Protein AF-A0A968TY13-F1 (afdb_monomer_lite)

Foldseek 3Di:
DLCLVVDDLCVLLVHDPPDDLVSLVVSLVVLCVVLPLVVCVVPDPVSSVSSVVSNVSSVVSNVCRNDVVNVVVVVVVDDDDDDDDDDDDDD

Secondary structure (DSSP, 8-state):
--GGGTS-HHHHHT--TT--HHHHHHHHHHHHHHH-TTTTTTS-HHHHHHHHHHHHHHHHHHHHHH-HHHHHHHHHTS-------------

Structure (mmCIF, N/CA/C/O backbone):
data_AF-A0A968TY13-F1
#
_entry.id   AF-A0A968TY13-F1
#
loop_
_atom_site.group_PDB
_atom_site.id
_atom_site.type_symbol
_atom_site.label_atom_id
_atom_site.label_alt_id
_atom_site.label_comp_id
_atom_site.label_asym_id
_atom_site.label_entity_id
_atom_site.label_seq_id
_atom_site.pdbx_PDB_ins_code
_atom_site.Cartn_x
_atom_site.Cartn_y
_atom_site.Cartn_z
_atom_site.occupancy
_atom_site.B_iso_or_equiv
_atom_site.auth_seq_id
_atom_site.auth_comp_id
_atom_site.auth_asym_id
_atom_site.auth_atom_id
_atom_site.pdbx_PDB_model_num
ATOM 1 N N . MET A 1 1 ? -3.218 -1.563 -22.076 1.00 46.41 1 MET A N 1
ATOM 2 C CA . MET A 1 1 ? -4.189 -1.735 -20.979 1.00 46.41 1 MET A CA 1
ATOM 3 C C . MET A 1 1 ? -3.442 -1.545 -19.667 1.00 46.41 1 MET A C 1
ATOM 5 O O . MET A 1 1 ? -2.627 -2.382 -19.295 1.00 46.41 1 MET A O 1
ATOM 9 N N . LYS A 1 2 ? -3.548 -0.344 -19.084 1.00 5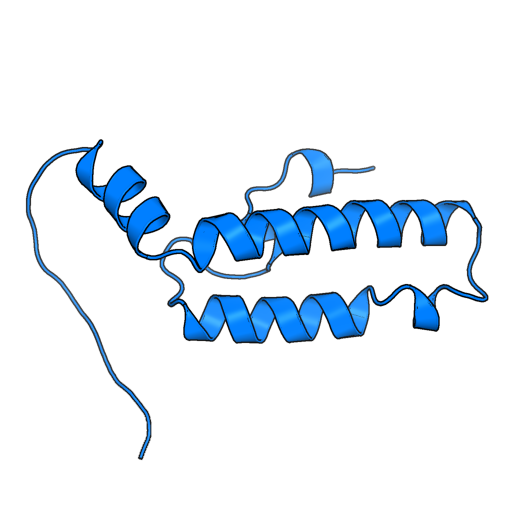5.25 2 LYS A N 1
ATOM 10 C CA . LYS A 1 2 ? -2.897 0.047 -17.819 1.00 55.25 2 LYS A CA 1
ATOM 11 C C . LYS A 1 2 ? -3.985 0.357 -16.796 1.00 55.25 2 LYS A C 1
ATOM 13 O O . LYS A 1 2 ? -4.059 1.429 -16.214 1.00 55.25 2 LYS A O 1
ATOM 18 N N . ASP A 1 3 ? -4.883 -0.599 -16.625 1.00 66.00 3 ASP A N 1
ATOM 19 C CA . ASP A 1 3 ? -6.147 -0.413 -15.906 1.00 66.00 3 ASP A CA 1
ATOM 20 C C . ASP A 1 3 ? -5.909 -0.219 -14.398 1.00 66.00 3 ASP A C 1
ATOM 22 O O . ASP A 1 3 ? -6.681 0.431 -13.696 1.00 66.00 3 ASP A O 1
ATOM 26 N N . PHE A 1 4 ? -4.759 -0.686 -13.900 1.00 71.06 4 PHE A N 1
ATOM 27 C CA . PHE A 1 4 ? -4.292 -0.467 -12.528 1.00 71.06 4 PHE A CA 1
ATOM 28 C C . PHE A 1 4 ? -3.946 0.995 -12.226 1.00 71.06 4 PHE A C 1
ATOM 30 O O . PHE A 1 4 ? -3.813 1.335 -11.051 1.00 71.06 4 PHE A O 1
ATOM 37 N N . GLU A 1 5 ? -3.840 1.859 -13.249 1.00 69.81 5 GLU A N 1
ATOM 38 C CA . GLU A 1 5 ? -3.725 3.312 -13.088 1.00 69.81 5 GLU A CA 1
ATOM 39 C C . GLU A 1 5 ? -5.066 3.989 -12.701 1.00 69.81 5 GLU A C 1
ATOM 41 O O . GLU A 1 5 ? -5.077 5.128 -12.241 1.00 69.81 5 GLU A O 1
ATOM 46 N N . GLN A 1 6 ? -6.204 3.300 -12.773 1.00 73.25 6 GLN A N 1
ATOM 47 C CA . GLN A 1 6 ? -7.503 3.852 -12.340 1.00 73.25 6 GLN A CA 1
ATOM 48 C C . GLN A 1 6 ? -8.169 3.030 -11.229 1.00 73.25 6 GLN A C 1
ATOM 50 O O . GLN A 1 6 ? -9.181 3.441 -10.673 1.00 73.25 6 GLN A O 1
ATOM 55 N N . LEU A 1 7 ? -7.583 1.884 -10.874 1.00 77.50 7 LEU A N 1
ATOM 56 C CA . LEU A 1 7 ? -8.081 1.005 -9.820 1.00 77.50 7 LEU A CA 1
ATOM 57 C C . LEU A 1 7 ? -7.906 1.618 -8.420 1.00 77.50 7 LEU A C 1
ATOM 59 O O . LEU A 1 7 ? -6.832 2.121 -8.082 1.00 77.50 7 LEU A O 1
ATOM 63 N N . ASP A 1 8 ? -8.954 1.497 -7.599 1.00 83.31 8 ASP A N 1
ATOM 64 C CA . ASP A 1 8 ? -8.936 1.779 -6.160 1.00 83.31 8 ASP A CA 1
ATOM 65 C C . ASP A 1 8 ? -7.748 1.101 -5.462 1.00 83.31 8 ASP A C 1
ATOM 67 O O . ASP A 1 8 ? -7.393 -0.038 -5.774 1.00 83.31 8 ASP A O 1
ATOM 71 N N . TYR A 1 9 ? -7.199 1.749 -4.431 1.00 82.81 9 TYR A N 1
ATOM 72 C CA . TYR A 1 9 ? -6.113 1.204 -3.606 1.00 82.81 9 TYR A CA 1
ATOM 73 C C . TYR A 1 9 ? -6.432 -0.174 -3.018 1.00 82.81 9 TYR A C 1
ATOM 75 O O . TYR A 1 9 ? -5.564 -1.044 -2.968 1.00 82.81 9 TYR A O 1
ATOM 83 N N . TYR A 1 10 ? -7.691 -0.399 -2.646 1.00 83.44 10 TYR A N 1
ATOM 84 C CA . TYR A 1 10 ? -8.176 -1.689 -2.165 1.00 83.44 10 TYR A CA 1
ATOM 85 C C . TYR A 1 10 ? -8.073 -2.771 -3.247 1.00 83.44 10 TYR A C 1
ATOM 87 O O . TYR A 1 10 ? -7.439 -3.802 -3.033 1.00 83.44 10 TYR A O 1
ATOM 95 N N . THR A 1 11 ? -8.589 -2.506 -4.448 1.00 83.56 11 THR A N 1
ATOM 96 C CA . THR A 1 11 ? -8.524 -3.443 -5.580 1.00 83.5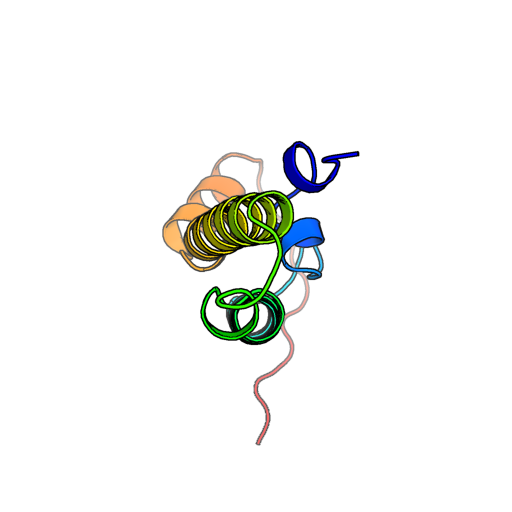6 11 THR A CA 1
ATOM 97 C C . THR A 1 11 ? -7.092 -3.646 -6.076 1.00 83.56 11 THR A C 1
ATOM 99 O O . THR A 1 11 ? -6.723 -4.746 -6.478 1.00 83.56 11 THR A O 1
ATOM 102 N N . LEU A 1 12 ? -6.258 -2.607 -5.995 1.00 85.38 12 LEU A N 1
ATOM 103 C CA . LEU A 1 12 ? -4.844 -2.650 -6.352 1.00 85.38 12 LEU A CA 1
ATOM 104 C C . LEU A 1 12 ? -4.045 -3.586 -5.430 1.00 85.38 12 LEU A C 1
ATOM 106 O O . LEU A 1 12 ? -3.226 -4.376 -5.905 1.00 85.38 12 LEU A O 1
ATOM 110 N N . LEU A 1 13 ? -4.298 -3.519 -4.121 1.00 83.38 13 LEU A N 1
ATOM 111 C CA . LEU A 1 13 ? -3.734 -4.442 -3.133 1.00 83.38 13 LEU A CA 1
ATOM 112 C C . LEU A 1 13 ? -4.409 -5.825 -3.186 1.00 83.38 13 LEU A C 1
ATOM 114 O O . LEU A 1 13 ? -3.799 -6.815 -2.784 1.00 83.38 13 LEU A O 1
ATOM 118 N N . GLY A 1 14 ? -5.625 -5.912 -3.730 1.00 82.56 14 GLY A N 1
ATOM 119 C CA . GLY A 1 14 ? -6.440 -7.128 -3.748 1.00 82.56 14 GLY A CA 1
ATOM 120 C C . GLY A 1 14 ? -7.123 -7.392 -2.407 1.00 82.56 14 GLY A C 1
ATOM 121 O O . GLY A 1 14 ? -7.291 -8.542 -2.016 1.00 82.56 14 GLY A O 1
ATOM 122 N N . VAL A 1 15 ? -7.465 -6.327 -1.684 1.00 84.31 15 VAL A N 1
ATOM 123 C CA . VAL A 1 15 ? -8.119 -6.371 -0.373 1.00 84.31 15 VAL A CA 1
ATOM 124 C C . VAL A 1 15 ? -9.509 -5.749 -0.446 1.00 84.31 15 VAL A C 1
ATOM 126 O O . VAL A 1 15 ? -9.798 -4.933 -1.321 1.00 84.31 15 VAL A O 1
ATOM 129 N N . ALA A 1 16 ? -10.384 -6.114 0.488 1.00 80.88 16 ALA A N 1
ATOM 130 C CA . ALA A 1 16 ? -11.704 -5.504 0.588 1.00 80.88 16 ALA A CA 1
ATOM 131 C C . ALA A 1 16 ? -11.614 -4.051 1.091 1.00 80.88 16 ALA A C 1
ATOM 133 O O . ALA A 1 16 ? -10.721 -3.711 1.866 1.00 80.88 16 ALA A O 1
ATOM 134 N N . ARG A 1 17 ? -12.597 -3.208 0.738 1.00 75.44 17 ARG A N 1
ATOM 135 C CA . ARG A 1 17 ? -12.735 -1.824 1.253 1.00 75.44 17 ARG A CA 1
ATOM 136 C C . ARG A 1 17 ? -12.827 -1.724 2.787 1.00 75.44 17 ARG A C 1
ATOM 138 O O . ARG A 1 17 ? -12.606 -0.653 3.339 1.00 75.44 17 ARG A O 1
ATOM 145 N N . GLY A 1 18 ? -13.120 -2.834 3.468 1.00 71.06 18 GLY A N 1
ATOM 146 C CA . GLY A 1 18 ? -13.135 -2.952 4.929 1.00 71.06 18 GLY A CA 1
ATOM 147 C C . GLY A 1 18 ? -11.889 -3.600 5.541 1.00 71.06 18 GLY A C 1
ATOM 148 O O . GLY A 1 18 ? -11.838 -3.741 6.757 1.00 71.06 18 GLY A O 1
ATOM 149 N N . ALA A 1 19 ? -10.892 -3.987 4.738 1.00 79.00 19 ALA A N 1
ATOM 150 C CA . ALA A 1 19 ? -9.757 -4.784 5.196 1.00 79.00 19 ALA A CA 1
ATOM 151 C C . ALA A 1 19 ? -9.005 -4.125 6.356 1.00 79.00 19 ALA A C 1
ATOM 153 O O . ALA A 1 19 ? -8.793 -2.904 6.383 1.00 79.00 19 ALA A O 1
ATOM 154 N N . SER A 1 20 ? -8.589 -4.936 7.323 1.00 78.69 20 SER A N 1
ATOM 155 C CA . SER A 1 20 ? -7.826 -4.456 8.475 1.00 78.69 20 SER A CA 1
ATOM 156 C C . SER A 1 20 ? -6.388 -4.103 8.091 1.00 78.69 20 SER A C 1
ATOM 158 O O . SER A 1 20 ? -5.863 -4.558 7.073 1.00 78.69 20 SER A O 1
ATOM 160 N N . ALA A 1 21 ? -5.718 -3.302 8.925 1.00 78.62 21 ALA A N 1
ATOM 161 C CA . ALA A 1 21 ? -4.310 -2.947 8.730 1.00 78.62 21 ALA A CA 1
ATOM 162 C C . ALA A 1 21 ? -3.424 -4.194 8.525 1.00 78.62 21 ALA A C 1
ATOM 164 O O . ALA A 1 21 ? -2.525 -4.187 7.686 1.00 78.62 21 ALA A O 1
ATOM 165 N N . GLU A 1 22 ? -3.718 -5.291 9.228 1.00 79.94 22 GLU A N 1
ATOM 166 C CA . GLU A 1 22 ? -3.037 -6.579 9.055 1.00 79.94 22 GLU A CA 1
ATOM 167 C C . GLU A 1 22 ? -3.261 -7.219 7.679 1.00 79.94 22 GLU A C 1
ATOM 169 O O . GLU A 1 22 ? -2.298 -7.689 7.066 1.00 79.94 22 GLU A O 1
ATOM 174 N N . GLU A 1 23 ? -4.490 -7.205 7.154 1.00 84.12 23 GLU A N 1
ATOM 175 C CA . GLU A 1 23 ? -4.800 -7.705 5.806 1.00 84.12 23 GLU A CA 1
ATOM 176 C C . GLU A 1 23 ? -4.099 -6.876 4.734 1.00 84.12 23 GLU A C 1
ATOM 178 O O . GLU A 1 23 ? -3.452 -7.436 3.850 1.00 84.12 23 GLU A O 1
ATOM 183 N N . ILE A 1 24 ? -4.151 -5.548 4.855 1.00 86.50 24 ILE A N 1
ATOM 184 C CA . ILE A 1 24 ? -3.462 -4.614 3.957 1.00 86.50 24 ILE A CA 1
ATOM 185 C C . ILE A 1 24 ? -1.953 -4.892 3.958 1.00 86.50 24 ILE A C 1
ATOM 187 O O . ILE A 1 24 ? -1.330 -4.973 2.901 1.00 86.50 24 ILE A O 1
ATOM 191 N N . LYS A 1 25 ? -1.356 -5.116 5.134 1.00 85.81 25 LYS A N 1
ATOM 192 C CA . LYS A 1 25 ? 0.073 -5.427 5.294 1.00 85.81 25 LYS A CA 1
ATOM 193 C C . LYS A 1 25 ? 0.436 -6.812 4.748 1.00 85.81 25 LYS A C 1
ATOM 195 O O . LYS A 1 25 ? 1.517 -6.987 4.181 1.00 85.81 25 LYS A O 1
ATOM 200 N N . ARG A 1 26 ? -0.446 -7.811 4.877 1.00 87.88 26 ARG A N 1
ATOM 201 C CA . ARG A 1 26 ? -0.287 -9.130 4.232 1.00 87.88 26 ARG A CA 1
ATOM 202 C C . ARG A 1 26 ? -0.341 -9.015 2.713 1.00 87.88 26 ARG A C 1
ATOM 204 O O . ARG A 1 26 ? 0.570 -9.505 2.050 1.00 87.88 26 ARG A O 1
ATOM 211 N N . ALA A 1 27 ? -1.363 -8.354 2.185 1.00 88.56 27 ALA A N 1
ATOM 212 C CA . ALA A 1 27 ? -1.564 -8.186 0.756 1.00 88.56 27 ALA A CA 1
ATOM 213 C C . ALA A 1 27 ? -0.432 -7.375 0.119 1.00 88.56 27 ALA A C 1
ATOM 215 O O . ALA A 1 27 ? 0.127 -7.802 -0.886 1.00 88.56 27 ALA A O 1
ATOM 216 N N . TYR A 1 28 ? -0.001 -6.283 0.759 1.00 88.44 28 TYR A N 1
ATOM 217 C CA . TYR A 1 28 ? 1.171 -5.507 0.350 1.00 88.44 28 TYR A CA 1
ATOM 218 C C . TYR A 1 28 ? 2.402 -6.400 0.186 1.00 88.44 28 TYR A C 1
ATOM 220 O O . TYR A 1 28 ? 2.997 -6.435 -0.888 1.00 88.44 28 TYR A O 1
ATOM 228 N N . ARG A 1 29 ? 2.747 -7.198 1.206 1.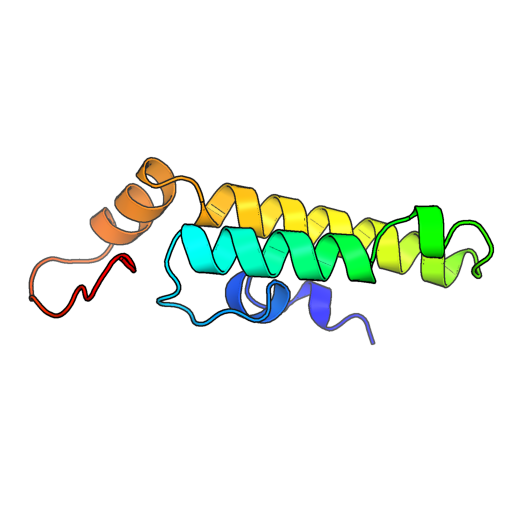00 87.69 29 ARG A N 1
ATOM 229 C CA . ARG A 1 29 ? 3.899 -8.113 1.133 1.00 87.69 29 ARG A CA 1
ATOM 230 C C . ARG A 1 29 ? 3.774 -9.119 -0.013 1.00 87.69 29 ARG A C 1
ATOM 232 O O . ARG A 1 29 ? 4.756 -9.364 -0.708 1.00 87.69 29 ARG A O 1
ATOM 239 N N . GLN A 1 30 ? 2.581 -9.666 -0.246 1.00 87.44 30 GLN A N 1
ATOM 240 C CA . GLN A 1 30 ? 2.334 -10.593 -1.356 1.00 87.44 30 GLN A CA 1
ATOM 241 C C . GLN A 1 30 ? 2.457 -9.918 -2.728 1.00 87.44 30 GLN A C 1
ATOM 243 O O . GLN A 1 30 ? 3.027 -10.500 -3.651 1.00 87.44 30 GLN A O 1
ATOM 248 N N . GLN A 1 31 ? 1.949 -8.694 -2.872 1.00 86.44 31 GLN A N 1
ATOM 249 C CA . GLN A 1 31 ? 2.032 -7.931 -4.115 1.00 86.44 31 GLN A CA 1
ATOM 250 C C . GLN A 1 31 ? 3.471 -7.489 -4.398 1.00 86.44 31 GLN A C 1
ATOM 252 O O . GLN A 1 31 ? 3.947 -7.676 -5.513 1.00 86.44 31 GLN A O 1
ATOM 257 N N . ILE A 1 32 ? 4.203 -6.998 -3.393 1.00 85.50 32 ILE A N 1
ATOM 258 C CA . ILE A 1 32 ? 5.627 -6.668 -3.530 1.00 85.50 32 ILE A CA 1
ATOM 259 C C . ILE A 1 32 ? 6.428 -7.905 -3.923 1.00 85.50 32 ILE A C 1
ATOM 261 O O . ILE A 1 32 ? 7.205 -7.824 -4.860 1.00 85.50 32 ILE A O 1
ATOM 265 N N . ALA A 1 33 ? 6.205 -9.064 -3.298 1.00 85.31 33 ALA A N 1
ATOM 266 C CA . ALA A 1 33 ? 6.903 -10.296 -3.674 1.00 85.31 33 ALA A CA 1
ATOM 267 C C . ALA A 1 33 ? 6.607 -10.741 -5.123 1.00 85.31 33 ALA A C 1
ATOM 269 O O . ALA A 1 33 ? 7.467 -11.325 -5.783 1.00 85.31 33 ALA A O 1
ATOM 270 N N . ARG A 1 34 ? 5.405 -10.448 -5.637 1.00 82.00 34 ARG A N 1
ATOM 271 C CA . ARG A 1 34 ? 4.988 -10.746 -7.019 1.00 82.00 34 ARG A CA 1
ATOM 272 C C . ARG A 1 34 ? 5.531 -9.758 -8.051 1.00 82.00 34 ARG A C 1
ATOM 274 O O . ARG A 1 34 ? 5.878 -10.170 -9.155 1.00 82.00 34 ARG A O 1
ATOM 281 N N . TYR A 1 35 ? 5.592 -8.477 -7.699 1.00 83.00 35 TYR A N 1
ATOM 282 C CA . TYR A 1 35 ? 5.996 -7.382 -8.588 1.00 83.00 35 TYR A CA 1
ATOM 283 C C . TYR A 1 35 ? 7.404 -6.843 -8.284 1.00 83.00 35 TYR A C 1
ATOM 285 O O . TYR A 1 35 ? 7.784 -5.796 -8.797 1.00 83.00 35 TYR A O 1
ATOM 293 N N . HIS A 1 36 ? 8.191 -7.557 -7.471 1.00 76.81 36 HIS A N 1
ATOM 294 C CA . HIS A 1 36 ? 9.501 -7.096 -7.016 1.00 76.81 36 HIS A CA 1
ATOM 295 C C . HIS A 1 36 ? 10.445 -6.859 -8.202 1.00 76.81 36 HIS A C 1
ATOM 297 O O . HIS A 1 36 ? 10.641 -7.793 -8.983 1.00 76.81 36 HIS A O 1
ATOM 303 N N . PRO A 1 37 ? 11.094 -5.685 -8.317 1.00 73.50 37 PRO A N 1
ATOM 304 C CA . PRO A 1 37 ? 11.931 -5.338 -9.468 1.00 73.50 37 PRO A CA 1
ATOM 305 C C . PRO A 1 37 ? 13.089 -6.315 -9.702 1.00 73.50 37 PRO A C 1
ATOM 307 O O . PRO A 1 37 ? 13.525 -6.455 -10.836 1.00 73.50 37 PRO A O 1
ATOM 310 N N . ASP A 1 38 ? 13.533 -7.036 -8.669 1.00 81.88 38 ASP A N 1
ATOM 311 C CA . ASP A 1 38 ? 14.534 -8.109 -8.779 1.00 81.88 38 ASP A CA 1
ATOM 312 C C . ASP A 1 38 ? 14.069 -9.267 -9.680 1.00 81.88 38 ASP A C 1
ATOM 314 O O . ASP A 1 38 ? 14.816 -9.740 -10.530 1.00 81.88 38 ASP A O 1
ATOM 318 N N . ARG A 1 39 ? 12.785 -9.654 -9.604 1.00 79.56 39 ARG A N 1
ATOM 319 C CA . ARG A 1 39 ? 12.214 -10.687 -10.488 1.00 79.56 39 ARG A CA 1
ATOM 320 C C . ARG A 1 39 ? 12.084 -10.210 -11.932 1.00 79.56 39 ARG A C 1
ATOM 322 O O . ARG A 1 39 ? 12.104 -11.026 -12.846 1.00 79.56 39 ARG A O 1
ATOM 329 N N . TYR A 1 40 ? 11.962 -8.899 -12.124 1.00 79.25 40 TYR A N 1
ATOM 330 C CA . TYR A 1 40 ? 11.870 -8.262 -13.436 1.00 79.25 40 TYR A CA 1
ATOM 331 C C . TYR A 1 40 ? 13.220 -7.692 -13.888 1.00 79.25 40 TYR A C 1
ATOM 333 O O . TYR A 1 40 ? 13.279 -7.032 -14.920 1.00 79.25 40 TYR A O 1
ATOM 341 N N . ALA A 1 41 ? 14.320 -7.956 -13.170 1.00 78.19 41 ALA A N 1
ATOM 342 C CA . ALA A 1 41 ? 15.643 -7.453 -13.539 1.00 78.19 41 ALA A CA 1
ATOM 343 C C . ALA A 1 41 ? 16.073 -7.955 -14.929 1.00 78.19 41 ALA A C 1
ATOM 345 O O . ALA A 1 41 ? 16.673 -7.199 -15.692 1.00 78.19 41 ALA A O 1
ATOM 346 N N . ASN A 1 42 ? 15.669 -9.185 -15.269 1.00 84.12 42 ASN A N 1
ATOM 347 C CA . ASN A 1 42 ? 15.880 -9.831 -16.568 1.00 84.12 42 ASN A CA 1
ATOM 348 C C . ASN A 1 42 ? 14.678 -9.705 -17.528 1.00 84.12 42 ASN A C 1
ATOM 350 O O . ASN A 1 42 ? 14.691 -10.302 -18.601 1.00 84.12 42 ASN A O 1
ATOM 354 N N . ALA A 1 43 ? 13.625 -8.981 -17.140 1.00 84.44 43 ALA A N 1
ATOM 355 C CA . ALA A 1 43 ? 12.425 -8.803 -17.952 1.00 84.44 43 ALA A CA 1
ATOM 356 C C . ALA A 1 43 ? 12.573 -7.634 -18.936 1.00 84.44 43 ALA A C 1
ATOM 358 O O . ALA A 1 43 ? 13.488 -6.808 -18.829 1.00 84.44 43 ALA A O 1
ATOM 359 N N . SER A 1 44 ? 11.634 -7.538 -19.878 1.00 88.31 44 SER A N 1
ATOM 360 C CA . SER A 1 44 ? 11.619 -6.457 -20.866 1.00 88.31 44 SER A CA 1
ATOM 361 C C . SER A 1 44 ? 11.552 -5.073 -20.194 1.00 88.31 44 SER A C 1
ATOM 363 O O . SER A 1 44 ? 10.962 -4.932 -19.118 1.00 88.31 44 SER A O 1
ATOM 365 N N . PRO A 1 45 ? 12.095 -4.011 -20.821 1.00 85.19 45 PRO A N 1
ATOM 366 C CA . PRO A 1 45 ? 12.029 -2.650 -20.278 1.00 85.19 45 PRO A CA 1
ATOM 367 C C . PRO A 1 45 ? 10.589 -2.185 -20.006 1.00 85.19 45 PRO A C 1
ATOM 369 O O . PRO A 1 45 ? 10.352 -1.480 -19.026 1.00 85.19 45 PRO A O 1
ATOM 372 N N . ASP A 1 46 ? 9.621 -2.641 -20.807 1.00 84.94 46 ASP A N 1
ATOM 373 C CA . ASP A 1 46 ? 8.194 -2.369 -20.594 1.00 84.94 46 ASP A CA 1
ATOM 374 C C . ASP A 1 46 ? 7.665 -3.035 -19.310 1.00 84.94 46 ASP A C 1
ATOM 376 O O . ASP A 1 46 ? 6.966 -2.405 -18.518 1.00 84.94 46 ASP A O 1
ATOM 380 N N . GLU A 1 47 ? 8.080 -4.277 -19.032 1.00 84.88 47 GLU A N 1
ATOM 381 C CA . GLU A 1 47 ? 7.723 -4.992 -17.802 1.00 84.88 47 GLU A CA 1
ATOM 382 C C . GLU A 1 47 ? 8.390 -4.385 -16.570 1.00 84.88 47 GLU A C 1
ATOM 384 O O . GLU A 1 47 ? 7.755 -4.263 -15.525 1.00 84.88 47 GLU A O 1
ATOM 389 N N . ARG A 1 48 ? 9.646 -3.938 -16.683 1.00 84.88 48 ARG A N 1
ATOM 390 C CA . ARG A 1 48 ? 10.331 -3.208 -15.604 1.00 84.88 48 ARG A CA 1
ATOM 391 C C . ARG A 1 48 ? 9.624 -1.895 -15.288 1.00 84.88 48 ARG A C 1
ATOM 393 O O . ARG A 1 48 ? 9.406 -1.589 -14.115 1.00 84.88 48 ARG A O 1
ATOM 400 N N . ALA A 1 49 ? 9.225 -1.143 -16.313 1.00 85.88 49 ALA A N 1
ATOM 401 C CA . ALA A 1 49 ? 8.452 0.084 -16.145 1.00 85.88 49 ALA A CA 1
ATOM 402 C C . ALA A 1 49 ? 7.067 -0.198 -15.538 1.00 85.88 49 ALA A C 1
ATOM 404 O O . ALA A 1 49 ? 6.627 0.514 -14.631 1.00 85.88 49 ALA A O 1
ATOM 405 N N . TYR A 1 50 ? 6.399 -1.262 -15.988 1.00 84.19 50 TYR A N 1
ATOM 406 C CA . TYR A 1 50 ? 5.120 -1.722 -15.451 1.00 84.19 50 TYR A CA 1
ATOM 407 C C . TYR A 1 50 ? 5.230 -2.115 -13.973 1.00 84.19 50 TYR A C 1
ATOM 409 O O . TYR A 1 50 ? 4.461 -1.624 -13.143 1.00 84.19 50 TYR A O 1
ATOM 417 N N . ALA A 1 51 ? 6.208 -2.956 -13.630 1.00 85.12 51 ALA A N 1
ATOM 418 C CA . ALA A 1 51 ? 6.477 -3.391 -12.269 1.00 85.12 51 ALA A CA 1
ATOM 419 C C 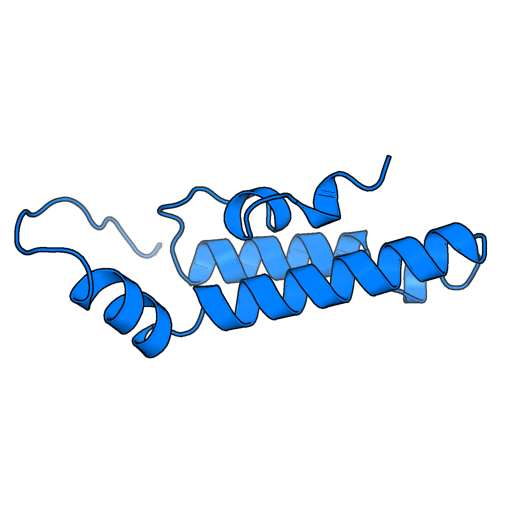. ALA A 1 51 ? 6.799 -2.187 -11.382 1.00 85.12 51 ALA A C 1
ATOM 421 O O . ALA A 1 51 ? 6.179 -2.034 -10.335 1.00 85.12 51 ALA A O 1
ATOM 422 N N . GLY A 1 52 ? 7.666 -1.271 -11.823 1.00 84.50 52 GLY A N 1
ATOM 423 C CA . GLY A 1 52 ? 7.980 -0.039 -11.094 1.00 84.50 52 GLY A CA 1
ATOM 424 C C . GLY A 1 52 ? 6.738 0.798 -10.776 1.00 84.50 52 GLY A C 1
ATOM 425 O O . GLY A 1 52 ? 6.468 1.077 -9.606 1.00 84.50 52 GLY A O 1
ATOM 426 N N . LYS A 1 53 ? 5.920 1.113 -11.791 1.00 86.75 53 LYS A N 1
ATOM 427 C CA . LYS A 1 53 ? 4.664 1.866 -11.616 1.00 86.75 53 LYS A CA 1
ATOM 428 C C . LYS A 1 53 ? 3.685 1.171 -10.672 1.00 86.75 53 LYS A C 1
ATOM 430 O O . LYS A 1 53 ? 3.082 1.810 -9.80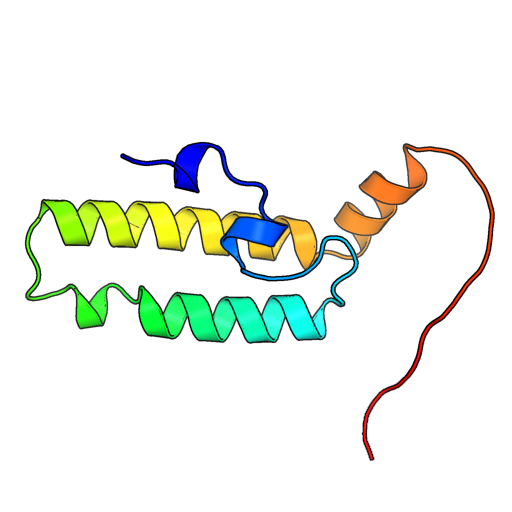9 1.00 86.75 53 LYS A O 1
ATOM 435 N N . ARG A 1 54 ? 3.517 -0.144 -10.826 1.00 86.38 54 ARG A N 1
ATOM 436 C CA . ARG A 1 54 ? 2.598 -0.933 -10.000 1.00 86.38 54 ARG A CA 1
ATOM 437 C C . ARG A 1 54 ? 3.069 -0.989 -8.550 1.00 86.38 54 ARG A C 1
ATOM 439 O O . ARG A 1 54 ? 2.271 -0.761 -7.648 1.00 86.38 54 ARG A O 1
ATOM 446 N N . THR A 1 55 ? 4.360 -1.217 -8.329 1.00 86.38 55 THR A N 1
ATOM 447 C CA . THR A 1 55 ? 4.987 -1.263 -6.998 1.00 86.38 55 THR A CA 1
ATOM 448 C C . THR A 1 55 ? 4.874 0.087 -6.294 1.00 86.38 55 THR A C 1
ATOM 450 O O . THR A 1 55 ? 4.498 0.140 -5.125 1.00 86.38 55 THR A O 1
ATOM 453 N N . GLN A 1 56 ? 5.118 1.185 -7.016 1.00 87.06 56 GLN A N 1
ATOM 454 C CA . GLN A 1 56 ? 4.955 2.543 -6.498 1.00 87.06 56 GLN A CA 1
ATOM 455 C C . GLN A 1 56 ? 3.519 2.788 -6.019 1.00 87.06 56 GLN A C 1
ATOM 457 O O . GLN A 1 56 ? 3.320 3.231 -4.889 1.00 87.06 56 GLN A O 1
ATOM 462 N N . ARG A 1 57 ? 2.517 2.402 -6.820 1.00 87.25 57 ARG A N 1
ATOM 463 C CA . ARG A 1 57 ? 1.108 2.478 -6.411 1.00 87.25 57 ARG A CA 1
ATOM 464 C C . ARG A 1 57 ? 0.761 1.589 -5.232 1.00 87.25 57 ARG A C 1
ATOM 466 O O . ARG A 1 57 ? 0.002 2.010 -4.371 1.00 87.25 57 ARG A O 1
ATOM 473 N N . ILE A 1 58 ? 1.290 0.368 -5.186 1.00 88.19 58 ILE A N 1
ATOM 474 C CA . ILE A 1 58 ? 1.064 -0.559 -4.071 1.00 88.19 58 ILE A CA 1
ATOM 475 C C . ILE A 1 58 ? 1.588 0.059 -2.769 1.00 88.19 58 ILE A C 1
ATOM 477 O O . ILE A 1 58 ? 0.945 -0.057 -1.728 1.00 88.19 58 ILE A O 1
ATOM 481 N N . ASN A 1 59 ? 2.726 0.751 -2.835 1.00 87.75 59 ASN A N 1
ATOM 482 C CA . ASN A 1 59 ? 3.325 1.428 -1.693 1.00 87.75 59 ASN A CA 1
ATOM 483 C C . ASN A 1 59 ? 2.519 2.663 -1.262 1.00 87.75 59 ASN A C 1
ATOM 485 O O . ASN A 1 59 ? 2.300 2.870 -0.072 1.00 87.75 59 ASN A O 1
ATOM 489 N N . GLU A 1 60 ? 2.017 3.446 -2.217 1.00 86.75 60 GLU A N 1
ATOM 490 C CA . GLU A 1 60 ? 1.120 4.575 -1.947 1.00 86.75 60 GLU A CA 1
ATOM 491 C C . GLU A 1 60 ? -0.199 4.114 -1.313 1.00 86.75 60 GLU A C 1
ATOM 493 O O . GLU A 1 60 ? -0.545 4.560 -0.221 1.00 86.75 60 GLU A O 1
ATOM 498 N N . ALA A 1 61 ? -0.852 3.120 -1.920 1.00 86.25 61 ALA A N 1
ATOM 499 C CA . ALA A 1 61 ? -2.043 2.460 -1.400 1.00 86.25 61 ALA A CA 1
ATOM 500 C C . ALA A 1 61 ? -1.832 1.965 0.035 1.00 86.25 61 ALA A C 1
ATOM 502 O O . ALA A 1 61 ? -2.633 2.236 0.926 1.00 86.25 61 ALA A O 1
ATOM 503 N N . TYR A 1 62 ? -0.724 1.265 0.276 1.00 86.75 62 TYR A N 1
ATOM 504 C CA . TYR A 1 62 ? -0.376 0.772 1.599 1.00 86.75 62 TYR A CA 1
ATOM 505 C C . TYR A 1 62 ? -0.207 1.914 2.603 1.00 86.75 62 TYR A C 1
ATOM 507 O O . TYR A 1 62 ? -0.813 1.856 3.666 1.00 86.75 62 TYR A O 1
ATOM 515 N N . ARG A 1 63 ? 0.548 2.969 2.272 1.00 83.56 63 ARG A N 1
ATOM 516 C CA . ARG A 1 63 ? 0.763 4.123 3.163 1.00 83.56 63 ARG A CA 1
ATOM 517 C C . ARG A 1 63 ? -0.540 4.841 3.509 1.00 83.56 63 ARG A C 1
ATOM 519 O O . ARG A 1 63 ? -0.729 5.204 4.663 1.00 83.56 63 ARG A O 1
ATOM 526 N N . THR A 1 64 ? -1.444 5.002 2.545 1.00 80.25 64 THR A N 1
ATOM 527 C CA . THR A 1 64 ? -2.756 5.623 2.773 1.00 80.25 64 THR A CA 1
ATOM 528 C C . THR A 1 64 ? -3.673 4.744 3.626 1.00 80.25 64 THR A C 1
ATOM 530 O O . THR A 1 64 ? -4.409 5.260 4.461 1.00 80.25 64 THR A O 1
ATOM 533 N N . LEU A 1 65 ? -3.638 3.421 3.438 1.00 76.69 65 LEU A N 1
ATOM 534 C CA . LEU A 1 65 ? -4.555 2.490 4.105 1.00 76.69 65 LEU A CA 1
ATOM 535 C C . LEU A 1 65 ? -4.065 1.988 5.477 1.00 76.69 65 LEU A C 1
ATOM 537 O O . LEU A 1 65 ? -4.891 1.624 6.318 1.00 76.69 65 LEU A O 1
ATOM 541 N N . ILE A 1 66 ? -2.747 1.934 5.701 1.00 74.19 66 ILE A N 1
ATOM 542 C CA . ILE A 1 66 ? -2.125 1.485 6.960 1.00 74.19 66 ILE A CA 1
ATOM 543 C C . ILE A 1 66 ? -2.176 2.565 8.043 1.00 74.19 66 ILE A C 1
ATOM 545 O O . ILE A 1 66 ? -2.174 2.246 9.232 1.00 74.19 66 ILE A O 1
ATOM 549 N N . ASP A 1 67 ? -2.208 3.837 7.645 1.00 72.19 67 ASP A N 1
ATOM 550 C CA . ASP A 1 67 ? -2.186 4.946 8.581 1.00 72.19 67 ASP A CA 1
ATOM 551 C C . ASP A 1 67 ? -3.575 5.126 9.204 1.00 72.19 67 ASP A C 1
ATOM 553 O O . ASP A 1 67 ? -4.535 5.554 8.564 1.00 72.19 67 ASP A O 1
ATOM 557 N N . PHE A 1 68 ? -3.694 4.737 10.474 1.00 55.53 68 PHE A N 1
ATOM 558 C CA . PHE A 1 68 ? -4.956 4.784 11.205 1.00 55.53 68 PHE A CA 1
ATOM 559 C C . PHE A 1 68 ? -5.436 6.224 11.409 1.00 55.53 68 PHE A C 1
ATOM 561 O O . PHE A 1 68 ? -6.638 6.439 11.444 1.00 55.53 68 PHE A O 1
ATOM 568 N N . GLN A 1 69 ? -4.546 7.219 11.499 1.00 53.16 69 GLN A N 1
ATOM 569 C CA . GLN A 1 69 ? -4.927 8.635 11.581 1.00 53.16 69 GLN A CA 1
ATOM 570 C C . GLN A 1 69 ? -5.480 9.129 10.240 1.00 53.16 69 GLN A C 1
ATOM 572 O O . GLN A 1 69 ? -6.518 9.781 10.233 1.00 53.16 69 GLN A O 1
ATOM 577 N N . ALA A 1 70 ? -4.879 8.748 9.109 1.00 56.31 70 ALA A N 1
ATOM 578 C CA . ALA A 1 70 ? -5.416 9.032 7.776 1.00 56.31 70 ALA A CA 1
ATOM 579 C C . ALA A 1 70 ? -6.747 8.303 7.521 1.00 56.31 70 ALA A C 1
ATOM 581 O O . ALA A 1 70 ? -7.708 8.910 7.051 1.00 56.31 70 ALA A O 1
ATOM 582 N N . ARG A 1 71 ? -6.847 7.022 7.901 1.00 56.28 71 ARG A N 1
ATOM 583 C CA . ARG A 1 71 ? -8.080 6.225 7.806 1.00 56.28 71 ARG A CA 1
ATOM 584 C C . ARG A 1 71 ? -9.183 6.791 8.692 1.00 56.28 71 ARG A C 1
ATOM 586 O O . ARG A 1 71 ? -10.334 6.840 8.279 1.00 56.28 71 ARG A O 1
ATOM 593 N N . ASN A 1 72 ? -8.843 7.242 9.895 1.00 50.69 72 ASN A N 1
ATOM 594 C CA . ASN A 1 72 ? -9.783 7.832 10.840 1.00 50.69 72 ASN A CA 1
ATOM 595 C C . ASN A 1 72 ? -10.129 9.282 10.458 1.00 50.69 72 ASN A C 1
ATOM 597 O O . ASN A 1 72 ? -11.261 9.678 10.665 1.00 50.69 72 ASN A O 1
ATOM 601 N N . ALA A 1 73 ? -9.243 10.053 9.821 1.00 55.28 73 ALA A N 1
ATOM 602 C CA . ALA A 1 73 ? -9.576 11.351 9.219 1.00 55.28 73 ALA A CA 1
ATOM 603 C C . ALA A 1 73 ? -10.517 11.195 8.011 1.00 55.28 73 ALA A C 1
ATOM 605 O O . ALA A 1 73 ? -11.480 11.947 7.879 1.00 55.28 73 ALA A O 1
ATOM 606 N N . TYR A 1 74 ? -10.297 10.168 7.184 1.00 52.25 74 TYR A N 1
ATOM 607 C CA . TYR A 1 74 ? -11.191 9.795 6.085 1.00 52.25 74 TYR A CA 1
ATOM 608 C C . TYR A 1 74 ? -12.569 9.343 6.597 1.00 52.25 74 TYR A C 1
ATOM 610 O O . TYR A 1 74 ? -13.592 9.737 6.049 1.00 52.25 74 TYR A O 1
ATOM 618 N N . ASN A 1 75 ? -12.605 8.570 7.688 1.00 55.34 75 ASN A N 1
ATOM 619 C CA . ASN A 1 75 ? -13.845 8.092 8.310 1.00 55.34 75 ASN A CA 1
ATOM 620 C C . ASN A 1 75 ? -14.568 9.201 9.112 1.00 55.34 75 ASN A C 1
ATOM 622 O O . ASN A 1 75 ? -15.786 9.308 9.076 1.00 55.34 75 ASN A O 1
ATOM 626 N N . ARG A 1 76 ? -13.833 10.100 9.784 1.00 55.97 76 ARG A N 1
ATOM 627 C CA . ARG A 1 76 ? -14.399 11.233 10.544 1.00 55.97 76 ARG A CA 1
ATOM 628 C C . ARG A 1 76 ? -14.893 12.387 9.671 1.00 55.97 76 ARG A C 1
ATOM 630 O O . ARG A 1 76 ? -15.687 13.186 10.152 1.00 55.97 76 ARG A O 1
ATOM 637 N N . GLY A 1 77 ? -14.452 12.492 8.417 1.00 53.75 77 GLY A N 1
ATOM 638 C CA . GLY A 1 77 ? -14.957 13.487 7.464 1.00 53.75 77 GLY A CA 1
ATOM 639 C C . GLY A 1 77 ? -16.324 13.146 6.853 1.00 53.75 77 GLY A C 1
ATOM 640 O O . GLY A 1 77 ? -16.886 13.978 6.146 1.00 53.75 77 GLY A O 1
ATOM 641 N N . GLY A 1 78 ? -16.865 11.948 7.112 1.00 47.19 78 GLY A N 1
ATOM 642 C CA . GLY A 1 78 ? -18.065 11.427 6.458 1.00 47.19 78 GLY A CA 1
ATOM 643 C C . GLY A 1 78 ? -19.051 10.767 7.420 1.00 47.19 78 GLY A C 1
ATOM 644 O O . GLY A 1 78 ? -19.239 9.562 7.358 1.00 47.19 78 GLY A O 1
ATOM 645 N N . ALA A 1 79 ? -19.719 11.597 8.224 1.00 42.22 79 ALA A N 1
ATOM 646 C CA . ALA A 1 79 ? -20.976 11.334 8.936 1.00 42.22 79 ALA A CA 1
ATOM 647 C C . ALA A 1 79 ? -20.994 10.267 10.070 1.00 42.22 79 ALA A C 1
ATOM 649 O O . ALA A 1 79 ? -20.249 9.291 10.064 1.00 42.22 79 ALA A O 1
ATOM 650 N N . PRO A 1 80 ? -21.839 10.483 11.100 1.00 54.62 80 PRO A N 1
ATOM 651 C CA . PRO A 1 80 ? -21.768 9.790 12.381 1.00 54.62 80 PRO A CA 1
ATOM 652 C C . PRO A 1 80 ? -22.577 8.479 12.415 1.00 54.62 80 PRO A C 1
ATOM 654 O O . PRO A 1 80 ? -23.573 8.331 11.720 1.00 54.62 80 PRO A O 1
ATOM 657 N N . VAL A 1 81 ? -22.161 7.605 13.340 1.00 56.66 81 VAL A N 1
ATOM 658 C CA . VAL A 1 81 ? -22.877 6.478 13.977 1.00 56.66 81 VAL A CA 1
ATOM 659 C C . VAL A 1 81 ? -23.419 5.342 13.093 1.00 56.66 81 VAL A C 1
ATOM 661 O O . VAL A 1 81 ? -24.423 5.467 12.410 1.00 56.66 81 VAL A O 1
ATOM 664 N N . ALA A 1 82 ? -22.842 4.149 13.252 1.00 46.56 82 ALA A N 1
ATOM 665 C CA . ALA A 1 82 ? -23.511 3.008 13.890 1.00 46.56 82 ALA A CA 1
ATOM 666 C C . ALA A 1 82 ? -22.579 1.787 13.881 1.00 46.56 82 ALA A C 1
ATOM 668 O O . ALA A 1 82 ? -21.877 1.510 12.913 1.00 46.56 82 ALA A O 1
ATOM 669 N N . ALA A 1 83 ? -22.561 1.086 15.008 1.00 53.19 83 ALA A N 1
ATOM 670 C CA . ALA A 1 83 ? -21.803 -0.125 15.266 1.00 53.19 83 ALA A CA 1
ATOM 671 C C . ALA A 1 83 ? -21.937 -1.192 14.164 1.00 53.19 83 ALA A C 1
ATOM 673 O O . ALA A 1 83 ? -23.038 -1.417 13.667 1.00 53.19 83 ALA A O 1
ATOM 674 N N . SER A 1 84 ? -20.854 -1.931 13.890 1.00 43.38 84 SER A N 1
ATOM 675 C CA . SER A 1 84 ? -20.812 -3.396 14.064 1.00 43.38 84 SER A CA 1
ATOM 676 C C . SER A 1 84 ? -19.486 -4.012 13.598 1.00 43.38 84 SER A C 1
ATOM 678 O O . SER A 1 84 ? -19.059 -3.840 12.463 1.00 43.38 84 SER A O 1
ATOM 680 N N . THR A 1 85 ? -18.927 -4.828 14.495 1.00 44.06 85 THR A N 1
ATOM 681 C CA . THR A 1 85 ? -18.081 -6.003 14.239 1.00 44.06 85 THR A CA 1
ATOM 682 C C . THR A 1 85 ? -16.584 -5.790 13.943 1.00 44.06 85 THR A C 1
ATOM 684 O O . THR A 1 85 ? -16.106 -5.767 12.815 1.00 44.06 85 THR A O 1
ATOM 687 N N . ALA A 1 86 ? -15.808 -5.761 15.030 1.00 56.44 86 ALA A N 1
ATOM 688 C CA . ALA A 1 86 ? -14.590 -6.566 15.099 1.00 56.44 86 ALA A CA 1
ATOM 689 C C . ALA A 1 86 ? -14.994 -8.039 15.329 1.00 56.44 86 ALA A C 1
ATOM 691 O O . ALA A 1 86 ? -15.933 -8.302 16.084 1.00 56.44 86 ALA A O 1
ATOM 692 N N . PRO A 1 87 ? -14.358 -8.985 14.630 1.00 56.38 87 PRO A N 1
ATOM 693 C CA . PRO A 1 87 ? -13.589 -10.040 15.307 1.00 56.38 87 PRO A CA 1
ATOM 694 C C . PRO A 1 87 ? -12.242 -10.225 14.577 1.00 56.38 87 PRO A C 1
ATOM 696 O O . PRO A 1 87 ? -12.142 -9.914 13.398 1.00 56.38 87 PRO A O 1
ATOM 699 N N . SER A 1 88 ? -11.125 -10.731 15.082 1.00 43.97 88 SER A N 1
ATOM 700 C CA . SER A 1 88 ? -10.566 -11.212 16.348 1.00 43.97 88 SER A CA 1
ATOM 701 C C . SER A 1 88 ? -9.060 -11.389 16.029 1.00 43.97 88 SER A C 1
ATOM 703 O O . SER A 1 88 ? -8.742 -11.675 14.870 1.00 43.97 88 SER A O 1
ATOM 705 N N . PRO A 1 89 ? -8.112 -11.271 16.974 1.00 57.38 89 PRO A N 1
ATOM 706 C CA . PRO A 1 89 ? -6.743 -11.746 16.757 1.00 57.38 89 PRO A CA 1
ATOM 707 C C . PRO A 1 89 ? -6.678 -13.276 16.984 1.00 57.38 89 PRO A C 1
ATOM 709 O O . PRO A 1 89 ? -7.441 -13.782 17.813 1.00 57.38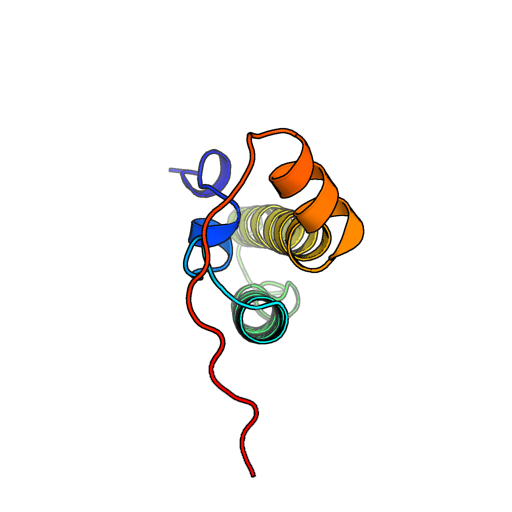 89 PRO A O 1
ATOM 712 N N . PRO A 1 90 ? -5.823 -14.047 16.283 1.00 61.69 90 PRO A N 1
ATOM 713 C CA . PRO A 1 90 ? -5.674 -15.474 16.557 1.00 61.69 90 PRO A CA 1
ATOM 714 C C . PRO A 1 90 ? -4.602 -15.761 17.629 1.00 61.69 90 PRO A C 1
ATOM 716 O O . PRO A 1 90 ? -3.485 -15.267 17.511 1.00 61.69 90 PRO A O 1
ATOM 719 N N . ALA A 1 91 ? -5.027 -16.579 18.608 1.00 45.59 91 ALA A N 1
ATOM 720 C CA . ALA A 1 91 ? -4.336 -17.520 19.516 1.00 45.59 91 ALA A CA 1
ATOM 721 C C . ALA A 1 91 ? -2.966 -17.165 20.124 1.00 45.59 91 ALA A C 1
ATOM 723 O O . ALA A 1 91 ? -1.957 -17.158 19.387 1.00 45.59 91 ALA A O 1
#

Radius of gyration: 15.78 Å; chains: 1; bounding box: 39×31×40 Å

Sequence (91 aa):
MKDFEQLDYYTLLGVARGASAEEIKRAYRQQIARYHPDRYANASPDERAYAGKRTQRINEAYRTLIDFQARNAYNRGGAPVAASTAPSPPA

pLDDT: mean 73.7, std 14.61, range [42.22, 88.56]